Protein AF-A0A2N1RHY7-F1 (afdb_monomer)

Solvent-accessible surface area (backbone atoms only — not comparable to full-atom values): 7113 Å² total; per-residue (Å²): 135,78,67,59,67,60,55,49,53,55,48,51,53,50,54,56,61,65,46,48,60,63,52,49,53,51,51,52,51,52,50,46,54,52,53,50,30,65,76,72,43,98,50,33,73,58,51,54,48,44,69,74,46,41,35,79,72,37,73,69,42,33,48,51,49,47,66,60,45,50,59,55,53,52,51,52,51,52,51,54,54,37,52,71,74,72,43,82,74,88,55,57,66,55,20,55,52,48,9,50,50,45,20,50,53,37,32,63,76,28,47,92,54,46,70,62,17,46,53,51,9,52,52,50,9,53,56,51,35,70,111

Sequence (131 aa):
MIDLRKRERKSLMVMMKSSIGPLLIVAIALVGVVILSLLLSKTPGKTLRYFFLGPIQNTYYFGNMLNGAIPLIFGGLGISIAMRSGNFNLGGEGQVYSGALVATLCAIALAPLGIAGAVIALFAGAAMGGV

Mean predicted aligned error: 7.08 Å

Secondary structure (DSSP, 8-state):
---HHHHHHHHHHHHHHHHHHHHHHHHHHHHHHHHHHHHH-SSHHHHHHHHHHGGGG-HHHHHHHHHHHHHHHHHHHHHHHHHHTT---SSHHHHHHHHHHHHHHHHHHTGGGTHHHHHHHHHHHHHHHT-

Foldseek 3Di:
DPPPVVVVVVVVVVVVVVCVVVVVVVVVVVVVLLVCLVVPPPCSVVSVCCVVCVLVPDPVSVVVVCVVVVLVVVLVVVQVVCVVVVHHDPCLVVLSVQLVVQLVVQCVVCVVVPPVSNVVSNVRSVVSSVD

Radius of gyration: 20.83 Å; Cα contacts (8 Å, |Δi|>4): 78; chains: 1; bounding box: 41×54×48 Å

Nearest PDB structures (foldseek):
  6grj-assembly1_D  TM=2.734E-01  e=7.024E+00  Aeromonas hydrophila

Structure (mmCIF, N/CA/C/O backbone):
data_AF-A0A2N1RHY7-F1
#
_entry.id   AF-A0A2N1RHY7-F1
#
loop_
_atom_site.group_PDB
_atom_site.id
_atom_site.type_symbol
_atom_site.label_atom_id
_atom_site.label_alt_id
_atom_site.label_comp_id
_atom_site.label_asym_id
_atom_site.label_entity_id
_atom_site.label_seq_id
_atom_site.pdbx_PDB_ins_code
_atom_site.Cartn_x
_atom_site.Cartn_y
_atom_site.Cartn_z
_atom_site.occupancy
_atom_site.B_iso_or_equiv
_atom_site.auth_seq_id
_atom_site.auth_comp_id
_atom_site.auth_asym_id
_atom_site.auth_atom_id
_atom_site.pdbx_PDB_model_num
ATOM 1 N N . MET A 1 1 ? -16.506 -32.477 28.604 1.00 59.22 1 MET A N 1
ATOM 2 C CA . MET A 1 1 ? -16.731 -31.697 27.367 1.00 59.22 1 MET A CA 1
ATOM 3 C C . MET A 1 1 ? -16.803 -30.223 27.749 1.00 59.22 1 MET A C 1
ATOM 5 O O . MET A 1 1 ? -17.865 -29.724 28.089 1.00 59.22 1 MET A O 1
ATOM 9 N N . ILE A 1 2 ? -15.642 -29.570 27.850 1.00 62.66 2 ILE A N 1
ATOM 10 C CA . ILE A 1 2 ? -15.532 -28.145 28.202 1.00 62.66 2 ILE A CA 1
ATOM 11 C C . ILE A 1 2 ? -16.184 -27.334 27.073 1.00 62.66 2 ILE A C 1
ATOM 13 O O . ILE A 1 2 ? -16.048 -27.696 25.909 1.00 62.66 2 ILE A O 1
ATOM 17 N N . ASP A 1 3 ? -16.933 -26.290 27.424 1.00 68.69 3 ASP A N 1
ATOM 18 C CA . ASP A 1 3 ? -17.805 -25.498 26.545 1.00 68.69 3 ASP A CA 1
ATOM 19 C C . ASP A 1 3 ? -17.011 -24.708 25.478 1.00 68.69 3 ASP A C 1
ATOM 21 O O . ASP A 1 3 ? -16.790 -23.498 25.584 1.00 68.69 3 ASP A O 1
ATOM 25 N N . LEU A 1 4 ? -16.546 -25.417 24.441 1.00 74.12 4 LEU A N 1
ATOM 26 C CA . LEU A 1 4 ? -15.838 -24.867 23.278 1.00 74.12 4 LEU A CA 1
ATOM 27 C C . LEU A 1 4 ? -16.658 -23.744 22.618 1.00 74.12 4 LEU A C 1
ATOM 29 O O . LEU A 1 4 ? -16.100 -22.723 22.222 1.00 74.12 4 LEU A O 1
ATOM 33 N N . ARG A 1 5 ? -17.992 -23.874 22.635 1.00 75.31 5 ARG A N 1
ATOM 34 C CA . ARG A 1 5 ? -18.945 -22.905 22.077 1.00 75.31 5 ARG A CA 1
ATOM 35 C C . ARG A 1 5 ? -18.920 -21.559 22.813 1.00 75.31 5 ARG A C 1
ATOM 37 O O . ARG A 1 5 ? -18.968 -20.508 22.171 1.00 75.31 5 ARG A O 1
ATOM 44 N N . LYS A 1 6 ? -18.795 -21.542 24.149 1.00 73.12 6 LYS A N 1
ATOM 45 C CA . LYS A 1 6 ? -18.593 -20.292 24.916 1.00 73.12 6 LYS A CA 1
ATOM 46 C C . LYS A 1 6 ? -17.246 -19.637 24.628 1.00 73.12 6 LYS A C 1
ATOM 48 O O . LYS A 1 6 ? -17.184 -18.407 24.580 1.00 73.12 6 LYS A O 1
ATOM 53 N N . ARG A 1 7 ? -16.179 -20.424 24.444 1.00 76.00 7 ARG A N 1
ATOM 54 C CA . ARG A 1 7 ? -14.834 -19.897 24.150 1.00 76.00 7 ARG A CA 1
ATOM 55 C C . ARG A 1 7 ? -14.787 -19.246 22.765 1.00 76.00 7 ARG A C 1
ATOM 57 O O . ARG A 1 7 ? -14.274 -18.135 22.648 1.00 76.00 7 ARG A O 1
ATOM 64 N N . GLU A 1 8 ? -15.415 -19.872 21.770 1.00 76.06 8 GLU A N 1
ATOM 65 C CA . GLU A 1 8 ? -15.588 -19.298 20.431 1.00 76.06 8 GLU A CA 1
ATOM 66 C C . GLU A 1 8 ? -16.438 -18.027 20.458 1.00 76.06 8 GLU A C 1
ATOM 68 O O . GLU A 1 8 ? -15.989 -16.996 19.966 1.00 76.06 8 GLU A O 1
ATOM 73 N N . ARG A 1 9 ? -17.606 -18.019 21.124 1.00 76.25 9 ARG A N 1
ATOM 74 C CA . ARG A 1 9 ? -18.421 -16.791 21.233 1.00 76.25 9 ARG A CA 1
ATOM 75 C C . ARG A 1 9 ? -17.680 -15.636 21.905 1.00 76.25 9 ARG A C 1
ATOM 77 O O . ARG A 1 9 ? -17.785 -14.499 21.448 1.00 76.25 9 ARG A O 1
ATOM 84 N N . LYS A 1 10 ? -16.905 -15.912 22.960 1.00 75.00 10 LYS A N 1
ATOM 85 C CA . LYS A 1 10 ? -16.087 -14.890 23.629 1.00 75.00 10 LYS A CA 1
ATOM 86 C C . LYS A 1 10 ? -14.970 -14.378 22.708 1.00 75.00 10 LYS A C 1
ATOM 88 O O . LYS A 1 10 ? -14.710 -13.181 22.702 1.00 75.00 10 LYS A O 1
ATOM 93 N N . SER A 1 11 ? -14.360 -15.251 21.903 1.00 80.31 11 SER A N 1
ATOM 94 C CA . SER A 1 11 ? -13.342 -14.886 20.907 1.00 80.31 11 SER A CA 1
ATOM 95 C C . SER A 1 11 ? -13.912 -14.029 19.768 1.00 80.31 11 SER A C 1
ATOM 97 O O . SER A 1 11 ? -13.346 -12.979 19.467 1.00 80.31 11 SER A O 1
ATOM 99 N N . LEU A 1 12 ? -15.074 -14.398 19.217 1.00 79.75 12 LEU A N 1
ATOM 100 C CA . LEU A 1 12 ? -15.769 -13.627 18.179 1.00 79.75 12 LEU A CA 1
ATOM 101 C C . LEU A 1 12 ? -16.119 -12.218 18.667 1.00 79.75 12 LEU A C 1
ATOM 103 O O . LEU A 1 12 ? -15.836 -11.236 17.988 1.00 79.75 12 LEU A O 1
ATOM 107 N N . MET A 1 13 ? -16.653 -12.097 19.885 1.00 79.69 13 MET A N 1
ATOM 108 C CA . MET A 1 13 ? -16.951 -10.792 20.482 1.00 79.69 13 MET A CA 1
ATOM 109 C C . MET A 1 13 ? -15.705 -9.916 20.663 1.00 79.69 13 MET A C 1
ATOM 111 O O . MET A 1 13 ? -15.781 -8.702 20.477 1.00 79.69 13 MET A O 1
ATOM 115 N N . VAL A 1 14 ? -14.564 -10.503 21.034 1.00 81.00 14 VAL A N 1
ATOM 116 C CA . VAL A 1 14 ? -13.297 -9.770 21.180 1.00 81.00 14 VAL A CA 1
ATOM 117 C C . VAL A 1 14 ? -12.782 -9.301 19.817 1.00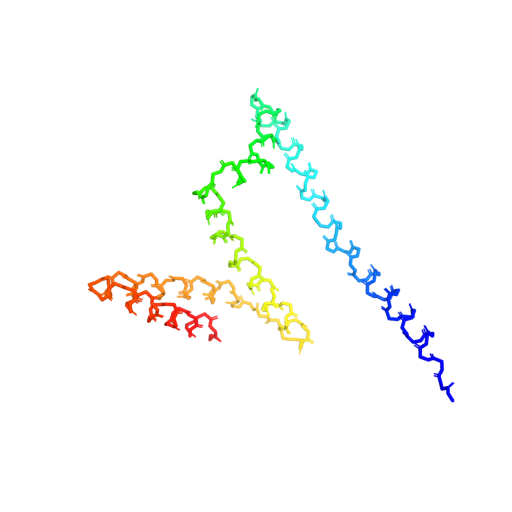 81.00 14 VAL A C 1
ATOM 119 O O . VAL A 1 14 ? -12.401 -8.141 19.682 1.00 81.00 14 VAL A O 1
ATOM 122 N N . MET A 1 15 ? -12.848 -10.152 18.791 1.00 80.19 15 MET A N 1
ATOM 123 C CA . MET A 1 15 ? -12.447 -9.807 17.423 1.00 80.19 15 MET A CA 1
ATOM 124 C C . MET A 1 15 ? -13.330 -8.701 16.820 1.00 80.19 15 MET A C 1
ATOM 126 O O . MET A 1 15 ? -12.815 -7.745 16.237 1.00 80.19 15 MET A O 1
ATOM 130 N N . MET A 1 16 ? -14.649 -8.774 17.033 1.00 80.38 16 MET A N 1
ATOM 131 C CA . MET A 1 16 ? -15.593 -7.734 16.609 1.00 80.38 16 MET A CA 1
ATOM 132 C C . MET A 1 16 ? -15.296 -6.393 17.287 1.00 80.38 16 MET A C 1
ATOM 134 O O . MET A 1 16 ? -15.206 -5.372 16.610 1.00 80.38 16 MET A O 1
ATOM 138 N N . LYS A 1 17 ? -15.077 -6.388 18.610 1.00 81.19 17 LYS A N 1
ATOM 139 C CA . LYS A 1 17 ? -14.718 -5.163 19.344 1.00 81.19 17 LYS A CA 1
ATOM 140 C C . LYS A 1 17 ? -13.385 -4.577 18.879 1.00 81.19 17 LYS A C 1
ATOM 142 O O . LYS A 1 17 ? -13.276 -3.363 18.753 1.00 81.19 17 LYS A O 1
ATOM 147 N N . SER A 1 18 ? -12.403 -5.425 18.573 1.00 82.62 18 SER A N 1
ATOM 148 C CA . SER A 1 18 ? -11.091 -4.989 18.079 1.00 82.62 18 SER A CA 1
ATOM 149 C C . SER A 1 18 ? -11.136 -4.377 16.672 1.00 82.62 18 SER A C 1
ATOM 151 O O . SER A 1 18 ? -10.239 -3.617 16.319 1.00 82.62 18 SER A O 1
ATOM 153 N N . SER A 1 19 ? -12.160 -4.687 15.871 1.00 87.00 19 SER A N 1
ATOM 154 C CA . SER A 1 19 ? -12.280 -4.216 14.480 1.00 87.00 19 SER A CA 1
ATOM 155 C C . SER A 1 19 ? -12.966 -2.851 14.350 1.00 87.00 19 SER A C 1
ATOM 157 O O . SER A 1 19 ? -12.879 -2.217 13.302 1.00 87.00 19 SER A O 1
ATOM 159 N N . ILE A 1 20 ? -13.621 -2.366 15.411 1.00 91.75 20 ILE A N 1
ATOM 160 C CA . ILE A 1 20 ? -14.330 -1.075 15.411 1.00 91.75 20 ILE A CA 1
ATOM 161 C C . ILE A 1 20 ? -13.381 0.092 15.119 1.00 91.75 20 ILE A C 1
ATOM 163 O O . ILE A 1 20 ? -13.729 0.973 14.339 1.00 91.75 20 ILE A O 1
ATOM 167 N N . GLY A 1 21 ? -12.181 0.088 15.708 1.00 91.19 21 GLY A N 1
ATOM 168 C CA . GLY A 1 21 ? -11.195 1.156 15.516 1.00 91.19 21 GLY A CA 1
ATOM 169 C C . GLY A 1 21 ? -10.802 1.343 14.043 1.00 91.19 21 GLY A C 1
ATOM 170 O O . GLY A 1 21 ? -11.041 2.418 13.495 1.00 91.19 21 GLY A O 1
ATOM 171 N N . PRO A 1 22 ? -10.268 0.307 13.368 1.00 90.56 22 PRO A N 1
ATOM 172 C CA . PRO A 1 22 ? -9.941 0.381 11.943 1.00 90.56 22 PRO A CA 1
ATOM 173 C C . PRO A 1 22 ? -11.128 0.776 11.054 1.00 90.56 22 PRO A C 1
ATOM 175 O O . PRO A 1 22 ? -10.966 1.590 10.147 1.00 90.56 22 PRO A O 1
ATOM 178 N N . LEU A 1 23 ? -12.332 0.260 11.331 1.00 92.88 23 LEU A N 1
ATOM 179 C CA . LEU A 1 23 ? -13.537 0.620 10.574 1.00 92.88 23 LEU A CA 1
ATOM 180 C C . LEU A 1 23 ? -13.896 2.104 10.720 1.00 92.88 23 LEU A C 1
ATOM 182 O O . LEU A 1 23 ? -14.257 2.742 9.732 1.00 92.88 23 LEU A O 1
ATOM 186 N N . LEU A 1 24 ? -13.760 2.669 11.924 1.00 95.31 24 LEU A N 1
ATOM 187 C CA . LEU A 1 24 ? -13.960 4.101 12.155 1.00 95.31 24 LEU A CA 1
ATOM 188 C C . LEU A 1 24 ? -12.933 4.946 11.397 1.00 95.31 24 LEU A C 1
ATOM 190 O O . LEU A 1 24 ? -13.312 5.944 10.793 1.00 95.31 24 LEU A O 1
ATOM 194 N N . ILE A 1 25 ? -11.661 4.535 11.371 1.00 94.75 25 ILE A N 1
ATOM 195 C CA . ILE A 1 25 ? -10.609 5.235 10.614 1.00 94.75 25 ILE A CA 1
ATOM 196 C C . ILE A 1 25 ? -10.961 5.274 9.122 1.00 94.75 25 ILE A C 1
ATOM 198 O O . ILE A 1 25 ? -10.920 6.341 8.508 1.00 94.75 25 ILE A O 1
ATOM 202 N N . VAL A 1 26 ? -11.368 4.137 8.548 1.00 94.50 26 VAL A N 1
ATOM 203 C CA . VAL A 1 26 ? -11.800 4.064 7.143 1.00 94.50 26 VAL A CA 1
ATOM 204 C C . VAL A 1 26 ? -13.022 4.951 6.899 1.00 94.50 26 VAL A C 1
ATOM 206 O O . VAL A 1 26 ? -13.044 5.702 5.926 1.00 94.50 26 VAL A O 1
ATOM 209 N N . ALA A 1 27 ? -14.020 4.920 7.785 1.00 96.31 27 ALA A N 1
ATOM 210 C CA . ALA A 1 27 ? -15.213 5.752 7.655 1.00 96.31 27 ALA A CA 1
ATOM 211 C C . ALA A 1 27 ? -14.876 7.252 7.678 1.00 96.31 27 ALA A C 1
ATOM 213 O O . ALA A 1 27 ? -15.340 7.995 6.814 1.00 96.31 27 ALA A O 1
ATOM 214 N N . ILE A 1 28 ? -14.028 7.690 8.613 1.00 97.56 28 ILE A N 1
ATOM 215 C CA . ILE A 1 28 ? -13.570 9.083 8.707 1.00 97.56 28 ILE A CA 1
ATOM 216 C C . ILE A 1 28 ? -12.813 9.486 7.437 1.00 97.56 28 ILE A C 1
ATOM 218 O O . ILE A 1 28 ? -13.075 10.556 6.889 1.00 97.56 28 ILE A O 1
ATOM 222 N N . ALA A 1 29 ? -11.926 8.627 6.925 1.00 96.31 29 ALA A N 1
ATOM 223 C CA . ALA A 1 29 ? -11.197 8.890 5.685 1.00 96.31 29 ALA A CA 1
ATOM 224 C C . ALA A 1 29 ? -12.145 9.056 4.483 1.00 96.31 29 ALA A C 1
ATOM 226 O O . ALA A 1 29 ? -11.998 10.003 3.710 1.00 96.31 29 ALA A O 1
ATOM 227 N N . LEU A 1 30 ? -13.157 8.191 4.350 1.00 96.38 30 LEU A N 1
ATOM 228 C CA . LEU A 1 30 ? -14.159 8.283 3.282 1.00 96.38 30 LEU A CA 1
ATOM 229 C C . LEU A 1 30 ? -15.017 9.549 3.393 1.00 96.38 30 LEU A C 1
ATOM 231 O O . LEU A 1 30 ? -15.269 10.208 2.385 1.00 96.38 30 LEU A O 1
ATOM 235 N N . VAL A 1 31 ? -15.425 9.928 4.608 1.00 97.62 31 VAL A N 1
ATOM 236 C CA . VAL A 1 31 ? -16.119 11.202 4.853 1.00 97.62 31 VAL A CA 1
ATOM 237 C C . VAL A 1 31 ? -15.228 12.377 4.450 1.00 97.62 31 VAL A C 1
ATOM 239 O O . VAL A 1 31 ? -15.695 13.287 3.766 1.00 97.62 31 VAL A O 1
ATOM 242 N N . GLY A 1 32 ? -13.938 12.329 4.788 1.00 97.44 32 GLY A N 1
ATOM 243 C CA . GLY A 1 32 ? -12.951 13.314 4.354 1.00 97.44 32 GLY A CA 1
ATOM 244 C C . GLY A 1 32 ? -12.884 13.443 2.831 1.00 97.44 32 GLY A C 1
ATOM 245 O O . GLY A 1 32 ? -12.961 14.553 2.314 1.00 97.44 32 GLY A O 1
ATOM 246 N N . VAL A 1 33 ? -12.832 12.326 2.098 1.00 96.69 33 VAL A N 1
ATOM 247 C CA . VAL A 1 33 ? -12.847 12.323 0.621 1.00 96.69 33 VAL A CA 1
ATOM 248 C C . VAL A 1 33 ? -14.105 13.000 0.064 1.00 96.69 33 VAL A C 1
ATOM 250 O O . VAL A 1 33 ? -14.011 13.780 -0.889 1.00 96.69 33 VAL A O 1
ATOM 253 N N . VAL A 1 34 ? -15.274 12.742 0.658 1.00 96.75 34 VAL A N 1
ATOM 254 C CA . VAL A 1 34 ? -16.542 13.375 0.258 1.00 96.75 34 VAL A CA 1
ATOM 255 C C . VAL A 1 34 ? -16.516 14.877 0.527 1.00 96.75 34 VAL A C 1
ATOM 257 O O . VAL A 1 34 ? -16.779 15.657 -0.387 1.00 96.75 34 VAL A O 1
ATOM 260 N N . ILE A 1 35 ? -16.150 15.292 1.741 1.00 97.81 35 ILE A N 1
ATOM 261 C CA . ILE A 1 35 ? -16.091 16.707 2.132 1.00 97.81 35 ILE A CA 1
ATOM 262 C C . ILE A 1 35 ? -15.099 17.465 1.248 1.00 97.81 35 ILE A C 1
ATOM 264 O O . ILE A 1 35 ? -15.456 18.483 0.659 1.00 97.81 35 ILE A O 1
ATOM 268 N N . LEU A 1 36 ? -13.875 16.954 1.092 1.00 97.00 36 LEU A N 1
ATOM 269 C CA . LEU A 1 36 ? -12.852 17.589 0.263 1.00 97.00 36 LEU A CA 1
ATOM 270 C C . LEU A 1 36 ? -13.281 17.666 -1.203 1.00 97.00 36 LEU A C 1
ATOM 272 O O . LEU A 1 36 ? -13.058 18.689 -1.845 1.00 97.00 36 LEU A O 1
ATOM 276 N N . SER A 1 37 ? -13.951 16.635 -1.727 1.00 96.75 37 SER A N 1
ATOM 277 C CA . SER A 1 37 ? -14.497 16.687 -3.087 1.00 96.75 37 SER A CA 1
ATOM 278 C C . SER A 1 37 ? -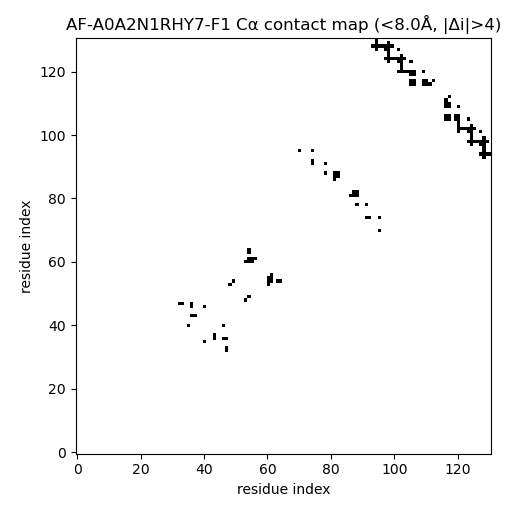15.538 17.793 -3.236 1.00 96.75 37 SER A C 1
ATOM 280 O O . SER A 1 37 ? -15.491 18.518 -4.224 1.00 96.75 37 SER A O 1
ATOM 282 N N . LEU A 1 38 ? -16.452 17.950 -2.274 1.00 96.50 38 LEU A N 1
ATOM 283 C CA . LEU A 1 38 ? -17.482 18.996 -2.307 1.00 96.50 38 LEU A CA 1
ATOM 284 C C . LEU A 1 38 ? -16.899 20.409 -2.190 1.00 96.50 38 LEU A C 1
ATOM 286 O O . LEU A 1 38 ? -17.426 21.326 -2.812 1.00 96.50 38 LEU A O 1
ATOM 290 N N . LEU A 1 39 ? -15.826 20.582 -1.415 1.00 97.69 39 LEU A N 1
ATOM 291 C CA . LEU A 1 39 ? -15.219 21.891 -1.167 1.00 97.69 39 LEU A CA 1
ATOM 292 C C . LEU A 1 39 ? -14.235 22.327 -2.263 1.00 97.69 39 LEU A C 1
ATOM 294 O O . LEU A 1 39 ? -14.185 23.508 -2.595 1.00 97.69 39 LEU A O 1
ATOM 298 N N . LEU A 1 40 ? -13.428 21.405 -2.802 1.00 97.06 40 LEU A N 1
ATOM 299 C CA . LEU A 1 40 ? -12.307 21.740 -3.694 1.00 97.06 40 LEU A CA 1
ATOM 300 C C . LEU A 1 40 ? -12.580 21.417 -5.171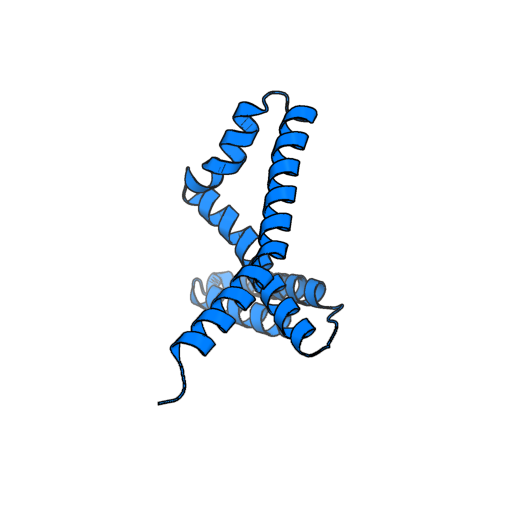 1.00 97.06 40 LEU A C 1
ATOM 302 O O . LEU A 1 40 ? -11.950 22.007 -6.049 1.00 97.06 40 LEU A O 1
ATOM 306 N N . SER A 1 41 ? -13.480 20.477 -5.483 1.00 96.56 41 SER A N 1
ATOM 307 C CA . SER A 1 41 ? -13.736 20.084 -6.873 1.00 96.56 41 SER A CA 1
ATOM 308 C C . SER A 1 41 ? -14.791 20.965 -7.528 1.00 96.56 41 SER A C 1
ATOM 310 O O . SER A 1 41 ? -15.880 21.162 -6.999 1.00 96.56 41 SER A O 1
ATOM 312 N N . LYS A 1 42 ? -14.529 21.385 -8.771 1.00 96.38 42 LYS A N 1
ATOM 313 C CA . LYS A 1 42 ? -15.544 22.018 -9.632 1.00 96.38 42 LYS A CA 1
ATOM 314 C C . LYS A 1 42 ? -16.663 21.048 -10.039 1.00 96.38 42 LYS A C 1
ATOM 316 O O . LYS A 1 42 ? -17.737 21.478 -10.443 1.00 96.38 42 LYS A O 1
ATOM 321 N N . THR A 1 43 ? -16.405 19.738 -9.980 1.00 96.62 43 THR A N 1
ATOM 322 C CA . THR A 1 43 ? -17.341 18.682 -10.401 1.00 96.62 43 THR A CA 1
ATOM 323 C C . THR A 1 43 ? -17.317 17.503 -9.416 1.00 96.62 43 THR A C 1
ATOM 325 O O . THR A 1 43 ? -16.852 16.415 -9.774 1.00 96.62 43 THR A O 1
ATOM 328 N N . PRO A 1 44 ? -17.819 17.677 -8.178 1.00 95.00 44 PRO A N 1
ATOM 329 C CA . PRO A 1 44 ? -17.659 16.709 -7.087 1.00 95.00 44 PRO A CA 1
ATOM 330 C C . PRO A 1 44 ? -18.223 15.321 -7.407 1.00 95.00 44 PRO A C 1
ATOM 332 O O . PRO A 1 44 ? -17.584 14.313 -7.115 1.00 95.00 44 PRO A O 1
ATOM 335 N N . GLY A 1 45 ? -19.375 15.248 -8.084 1.00 96.19 45 GLY A N 1
ATOM 336 C CA . GLY A 1 45 ? -19.974 13.967 -8.474 1.00 96.19 45 GLY A CA 1
ATOM 337 C C . GLY A 1 45 ? -19.088 13.150 -9.422 1.00 96.19 45 GLY A C 1
ATOM 338 O O . GLY A 1 45 ? -18.969 11.937 -9.267 1.00 96.19 45 GLY A O 1
ATOM 339 N N . LYS A 1 46 ? -18.401 13.808 -10.369 1.00 96.06 46 LYS A N 1
ATOM 340 C CA . LYS A 1 46 ? -17.426 13.135 -11.244 1.00 96.06 46 LYS A CA 1
ATOM 341 C C . LYS A 1 46 ? -16.174 12.727 -10.470 1.00 96.06 46 LYS A C 1
ATOM 343 O O . LYS A 1 46 ? -15.687 11.622 -10.682 1.00 96.06 46 LYS A O 1
ATOM 348 N N . THR A 1 47 ? -15.684 13.577 -9.566 1.00 95.56 47 THR A N 1
ATOM 349 C CA . THR A 1 47 ? -14.524 13.270 -8.715 1.00 95.56 47 THR A CA 1
ATOM 350 C C . THR A 1 47 ? -14.767 12.029 -7.866 1.00 95.56 47 THR A C 1
ATOM 352 O O . THR A 1 47 ? -13.961 11.107 -7.912 1.00 95.56 47 THR A O 1
ATOM 355 N N . LEU A 1 48 ? -15.904 11.953 -7.169 1.00 96.31 48 LEU A N 1
ATOM 356 C CA . LEU A 1 48 ? -16.256 10.782 -6.365 1.00 96.31 48 LEU A CA 1
ATOM 357 C C . LEU A 1 48 ? -16.425 9.536 -7.231 1.00 96.31 48 LEU A C 1
ATOM 359 O O . LEU A 1 48 ? -15.918 8.471 -6.888 1.00 96.31 48 LEU A O 1
ATOM 363 N N . ARG A 1 49 ? -17.064 9.670 -8.399 1.00 95.31 49 ARG A N 1
ATOM 364 C CA . ARG A 1 49 ? -17.192 8.558 -9.343 1.00 95.31 49 ARG A CA 1
ATOM 365 C C . ARG A 1 49 ? -15.824 8.013 -9.766 1.00 95.31 49 ARG A C 1
ATOM 367 O O . ARG A 1 49 ? -15.642 6.802 -9.742 1.00 95.31 49 ARG A O 1
ATOM 374 N N . TYR A 1 50 ? -14.870 8.874 -10.120 1.00 94.19 50 TYR A N 1
ATOM 375 C CA . TYR A 1 50 ? -13.517 8.439 -10.481 1.00 94.19 50 TYR A CA 1
ATOM 376 C C . TYR A 1 50 ? -12.713 7.923 -9.289 1.00 94.19 50 TYR A C 1
ATOM 378 O O . TYR A 1 50 ? -11.945 6.986 -9.457 1.00 94.19 50 TYR A O 1
ATOM 386 N N . PHE A 1 51 ? -12.907 8.468 -8.089 1.00 93.62 51 PHE A N 1
ATOM 387 C CA . PHE A 1 51 ? -12.252 7.958 -6.886 1.00 93.62 51 PHE A CA 1
ATOM 388 C C . PHE A 1 51 ? -12.647 6.500 -6.603 1.00 93.62 51 PHE A C 1
ATOM 390 O O . PHE A 1 51 ? -11.779 5.656 -6.406 1.00 93.62 51 PHE A O 1
ATOM 397 N N . PHE A 1 52 ? -13.949 6.188 -6.636 1.00 93.00 52 PHE A N 1
ATOM 398 C CA . PHE A 1 52 ? -14.441 4.845 -6.308 1.00 93.00 52 PHE A CA 1
ATOM 399 C C . PHE A 1 52 ? -14.361 3.857 -7.475 1.00 93.00 52 PHE A C 1
ATOM 401 O O . PHE A 1 52 ? -14.019 2.696 -7.271 1.00 93.00 52 PHE A O 1
ATOM 408 N N . LEU A 1 53 ? -14.701 4.290 -8.692 1.00 95.19 53 LEU A N 1
ATOM 409 C CA . LEU A 1 53 ? -14.794 3.397 -9.851 1.00 95.19 53 LEU A CA 1
ATOM 410 C C . LEU A 1 53 ? -13.564 3.472 -10.758 1.00 95.19 53 LEU A C 1
ATOM 412 O O . LEU A 1 53 ? -13.309 2.525 -11.490 1.00 95.19 53 LEU A O 1
ATOM 416 N N . GLY A 1 54 ? -12.785 4.554 -10.713 1.00 94.38 54 GLY A N 1
ATOM 417 C CA . GLY A 1 54 ? -11.613 4.747 -11.574 1.00 94.38 54 GLY A CA 1
ATOM 418 C C . GLY A 1 54 ? -10.630 3.577 -11.560 1.00 94.38 54 GLY A C 1
ATOM 419 O O . GLY A 1 54 ? -10.278 3.089 -12.636 1.00 94.38 54 GLY A O 1
ATOM 420 N N . PRO A 1 55 ? -10.233 3.055 -10.384 1.00 93.75 55 PRO A N 1
ATOM 421 C CA . PRO A 1 55 ? -9.298 1.938 -10.322 1.00 93.75 55 PRO A CA 1
ATOM 422 C C . PRO A 1 55 ? -9.794 0.670 -11.015 1.00 93.75 55 PRO A C 1
ATOM 424 O O . PRO A 1 55 ? -9.002 -0.038 -11.619 1.00 93.75 55 PRO A O 1
ATOM 427 N N . ILE A 1 56 ? -11.097 0.387 -10.978 1.00 94.88 56 ILE A N 1
ATOM 428 C CA . ILE A 1 56 ? -11.665 -0.834 -11.572 1.00 94.88 56 ILE A CA 1
ATOM 429 C C . ILE A 1 56 ? -12.054 -0.667 -13.046 1.00 94.88 56 ILE A C 1
ATOM 431 O O . ILE A 1 56 ? -12.446 -1.635 -13.690 1.00 94.88 56 ILE A O 1
ATOM 435 N N . GLN A 1 57 ? -11.951 0.542 -13.603 1.00 93.38 57 GLN A N 1
ATOM 436 C CA . GLN A 1 57 ? -12.317 0.809 -14.997 1.00 93.38 57 GLN A CA 1
ATOM 437 C C . GLN A 1 57 ? -11.291 0.294 -16.015 1.00 93.38 57 GLN A C 1
ATOM 439 O O . GLN A 1 57 ? -11.640 0.108 -17.178 1.00 93.38 57 GLN A O 1
ATOM 444 N N . ASN A 1 58 ? -10.032 0.099 -15.617 1.00 94.38 58 ASN A N 1
ATOM 445 C CA . ASN A 1 58 ? -8.960 -0.330 -16.514 1.00 94.38 58 ASN A CA 1
ATOM 446 C C . ASN A 1 58 ? -7.874 -1.072 -15.727 1.00 94.38 58 ASN A C 1
ATOM 448 O O . ASN A 1 58 ? -7.468 -0.610 -14.663 1.00 94.38 58 ASN A O 1
ATOM 452 N N . THR A 1 59 ? -7.336 -2.153 -16.293 1.00 95.25 59 THR A N 1
ATOM 453 C CA . THR A 1 59 ? -6.176 -2.894 -15.778 1.00 95.25 59 THR A CA 1
ATOM 454 C C . THR A 1 59 ? -4.992 -1.991 -15.432 1.00 95.25 59 THR A C 1
ATOM 456 O O . THR A 1 59 ? -4.334 -2.222 -14.424 1.00 95.25 59 THR A O 1
ATOM 459 N N . TYR A 1 60 ? -4.737 -0.933 -16.207 1.00 94.69 60 TYR A N 1
ATOM 460 C CA . TYR A 1 60 ? -3.673 0.027 -15.896 1.00 94.69 60 TYR A CA 1
ATOM 461 C C . TYR A 1 60 ? -3.943 0.806 -14.597 1.00 94.69 60 TYR A C 1
ATOM 463 O O . TYR A 1 60 ? -3.067 0.918 -13.741 1.00 94.69 60 TYR A O 1
ATOM 471 N N . TYR A 1 61 ? -5.161 1.329 -14.411 1.00 94.81 61 TYR A N 1
ATOM 472 C CA . TYR A 1 61 ? -5.529 2.044 -13.182 1.00 94.81 61 TYR A CA 1
ATOM 473 C C . TYR A 1 61 ? -5.615 1.105 -11.983 1.00 94.81 61 TYR A C 1
ATOM 475 O O . TYR A 1 61 ? -5.191 1.473 -10.889 1.00 94.81 61 TYR A O 1
ATOM 483 N N . PHE A 1 62 ? -6.082 -0.120 -12.205 1.00 95.56 62 PHE A N 1
ATOM 484 C CA . PHE A 1 62 ? -6.103 -1.163 -11.194 1.00 95.56 62 PHE A CA 1
ATOM 485 C C . PHE A 1 62 ? -4.685 -1.517 -10.740 1.00 95.56 62 PHE A C 1
ATOM 487 O O . PHE A 1 62 ? -4.397 -1.528 -9.546 1.00 95.56 62 PHE A O 1
ATOM 494 N N . GLY A 1 63 ? -3.772 -1.717 -11.695 1.00 94.81 63 GLY A N 1
ATOM 495 C CA . GLY A 1 63 ? -2.357 -1.957 -11.430 1.00 94.81 63 GLY A CA 1
ATOM 496 C C . GLY A 1 63 ? -1.713 -0.813 -10.652 1.00 94.81 63 GLY A C 1
ATOM 497 O O . GLY A 1 63 ? -1.011 -1.067 -9.681 1.00 94.81 63 GLY A O 1
ATOM 498 N N . ASN A 1 64 ? -2.013 0.443 -10.999 1.00 94.06 64 ASN A N 1
ATOM 499 C CA . ASN A 1 64 ? -1.521 1.604 -10.251 1.00 94.06 64 ASN A CA 1
ATOM 500 C C . ASN A 1 64 ? -2.082 1.683 -8.827 1.00 94.06 64 ASN A C 1
ATOM 502 O O . ASN A 1 64 ? -1.335 1.981 -7.896 1.00 94.06 64 ASN A O 1
ATOM 506 N N . MET A 1 65 ? -3.372 1.386 -8.638 1.00 95.06 65 MET A N 1
ATOM 507 C CA . MET A 1 65 ? -3.968 1.301 -7.304 1.00 95.06 65 MET A CA 1
ATOM 508 C C . MET A 1 65 ? -3.257 0.239 -6.463 1.00 95.06 65 MET A C 1
ATOM 510 O O . MET A 1 65 ? -2.891 0.518 -5.325 1.00 95.06 65 MET A O 1
ATOM 514 N N . LEU A 1 66 ? -3.028 -0.955 -7.018 1.00 94.38 66 LEU A N 1
ATOM 515 C CA . LEU A 1 66 ? -2.302 -2.020 -6.328 1.00 94.38 66 LEU A CA 1
ATOM 516 C C . LEU A 1 66 ? -0.852 -1.628 -6.037 1.00 94.38 66 LEU A C 1
ATOM 518 O O . LEU A 1 66 ? -0.388 -1.846 -4.923 1.00 94.38 66 LEU A O 1
ATOM 522 N N . ASN A 1 67 ? -0.161 -1.004 -6.992 1.00 91.56 67 ASN A N 1
ATOM 523 C CA . ASN A 1 67 ? 1.221 -0.556 -6.828 1.00 91.56 67 ASN A CA 1
ATOM 524 C C . ASN A 1 67 ? 1.368 0.422 -5.648 1.00 91.56 67 ASN A C 1
ATOM 526 O O . ASN A 1 67 ? 2.322 0.329 -4.886 1.00 91.56 67 ASN A O 1
ATOM 530 N N . GLY A 1 68 ? 0.390 1.311 -5.441 1.00 90.06 68 GLY A N 1
ATOM 531 C CA . GLY A 1 68 ? 0.355 2.187 -4.265 1.00 90.06 68 GLY A CA 1
ATOM 532 C C . GLY A 1 68 ? -0.122 1.494 -2.983 1.00 90.06 68 GLY A C 1
ATOM 533 O O . GLY A 1 68 ? 0.405 1.751 -1.903 1.00 90.06 68 GLY A O 1
ATOM 534 N N . ALA A 1 69 ? -1.114 0.607 -3.076 1.00 93.12 69 ALA A N 1
ATOM 535 C CA . ALA A 1 69 ? -1.725 -0.029 -1.910 1.00 93.12 69 ALA A CA 1
ATOM 536 C C . ALA A 1 69 ? -0.835 -1.104 -1.271 1.00 93.12 69 ALA A C 1
ATOM 538 O O . ALA A 1 69 ? -0.799 -1.214 -0.047 1.00 93.12 69 ALA A O 1
ATOM 539 N N . ILE A 1 70 ? -0.116 -1.891 -2.077 1.00 92.06 70 ILE A N 1
ATOM 540 C CA . ILE A 1 70 ? 0.709 -3.012 -1.608 1.00 92.06 70 ILE A CA 1
ATOM 541 C C . ILE A 1 70 ? 1.754 -2.542 -0.577 1.00 92.06 70 ILE A C 1
ATOM 543 O O . ILE A 1 70 ? 1.737 -3.076 0.536 1.00 92.06 70 ILE A O 1
ATOM 547 N N . PRO A 1 71 ? 2.601 -1.526 -0.849 1.00 87.12 71 PRO A N 1
ATOM 548 C CA . PRO A 1 71 ? 3.575 -1.045 0.132 1.00 87.12 71 PRO A CA 1
ATOM 549 C C . PRO A 1 71 ? 2.932 -0.549 1.431 1.00 87.12 71 PRO A C 1
ATOM 551 O O . PRO A 1 71 ? 3.442 -0.835 2.510 1.00 87.12 71 PRO A O 1
ATOM 554 N N . LEU A 1 72 ? 1.786 0.137 1.350 1.00 89.56 72 LEU A N 1
ATOM 555 C CA . LEU A 1 72 ? 1.071 0.636 2.529 1.00 89.56 72 LEU A CA 1
ATOM 556 C C . LEU A 1 72 ? 0.515 -0.505 3.390 1.00 89.56 72 LEU A C 1
ATOM 558 O O . LEU A 1 72 ? 0.622 -0.463 4.616 1.00 89.56 72 LEU A O 1
ATOM 562 N N . ILE A 1 73 ? -0.047 -1.540 2.757 1.00 91.31 73 ILE A N 1
ATOM 563 C CA . ILE A 1 73 ? -0.571 -2.726 3.446 1.00 91.31 73 ILE A CA 1
ATOM 564 C C . ILE A 1 73 ? 0.565 -3.467 4.155 1.00 91.31 73 ILE A C 1
ATOM 566 O O . ILE A 1 73 ? 0.466 -3.729 5.354 1.00 91.31 73 ILE A O 1
ATOM 570 N N . PHE A 1 74 ? 1.654 -3.782 3.447 1.00 87.56 74 PHE A N 1
ATOM 571 C CA . PHE A 1 74 ? 2.782 -4.513 4.033 1.00 87.56 74 PHE A CA 1
ATOM 572 C C . PHE A 1 74 ? 3.541 -3.687 5.075 1.00 87.56 74 PHE A C 1
ATOM 574 O O . PHE A 1 74 ? 3.890 -4.224 6.125 1.00 87.56 74 PHE A O 1
ATOM 581 N N . GLY A 1 75 ? 3.724 -2.384 4.846 1.00 88.00 75 GLY A N 1
ATOM 582 C CA . GLY A 1 75 ? 4.321 -1.473 5.822 1.00 88.00 75 GLY A CA 1
ATOM 583 C C . GLY A 1 75 ? 3.498 -1.394 7.110 1.00 88.00 75 GLY A C 1
ATOM 584 O O . GLY A 1 75 ? 4.027 -1.594 8.203 1.00 88.00 75 GLY A O 1
ATOM 585 N N . GLY A 1 76 ? 2.178 -1.205 6.993 1.00 87.88 76 GLY A N 1
ATOM 586 C CA . GLY A 1 76 ? 1.270 -1.192 8.142 1.00 87.88 76 GLY A CA 1
ATOM 587 C C . GLY A 1 76 ? 1.234 -2.525 8.897 1.00 87.88 76 GLY A C 1
ATOM 588 O O . GLY A 1 76 ? 1.229 -2.539 10.131 1.00 87.88 76 GLY A O 1
ATOM 589 N N . LEU A 1 77 ? 1.265 -3.654 8.181 1.00 88.69 77 LEU A N 1
ATOM 590 C CA . LEU A 1 77 ? 1.368 -4.990 8.778 1.00 88.69 77 LEU A CA 1
ATOM 591 C C . LEU A 1 77 ? 2.690 -5.177 9.536 1.00 88.69 77 LEU A C 1
ATOM 593 O O . LEU A 1 77 ? 2.667 -5.641 10.676 1.00 88.69 77 LEU A O 1
ATOM 597 N N . GLY A 1 78 ? 3.822 -4.783 8.946 1.00 86.88 78 GLY A N 1
ATOM 598 C CA . GLY A 1 78 ? 5.141 -4.869 9.579 1.00 86.88 78 GLY A CA 1
ATOM 599 C C . GLY A 1 78 ? 5.219 -4.054 10.871 1.00 86.88 78 GLY A C 1
ATOM 600 O O . GLY A 1 78 ? 5.604 -4.578 11.918 1.00 86.88 78 GLY A O 1
ATOM 601 N N . ILE A 1 79 ? 4.746 -2.804 10.836 1.00 86.00 79 ILE A N 1
ATOM 602 C CA . ILE A 1 79 ? 4.662 -1.941 12.025 1.00 86.00 79 ILE A CA 1
ATOM 603 C C . ILE A 1 79 ? 3.733 -2.555 13.077 1.00 86.00 79 ILE A C 1
ATOM 605 O O . ILE A 1 79 ? 4.078 -2.588 14.257 1.00 86.00 79 ILE A O 1
ATOM 609 N N . SER A 1 80 ? 2.585 -3.105 12.670 1.00 86.62 80 SER A N 1
ATOM 610 C CA . SER A 1 80 ? 1.651 -3.757 13.597 1.00 86.62 80 SER A CA 1
ATOM 611 C C . SER A 1 80 ? 2.292 -4.939 14.333 1.00 86.62 80 SER A C 1
ATOM 613 O O . SER A 1 80 ? 2.007 -5.161 15.510 1.00 86.62 80 SER A O 1
ATOM 615 N N . ILE A 1 81 ? 3.174 -5.694 13.671 1.00 86.88 81 ILE A N 1
ATOM 616 C CA . ILE A 1 81 ? 3.934 -6.785 14.297 1.00 86.88 81 ILE A CA 1
ATOM 617 C C . ILE A 1 81 ? 4.960 -6.230 15.294 1.00 86.88 81 ILE A C 1
ATOM 619 O O . ILE A 1 81 ? 5.002 -6.705 16.429 1.00 86.88 81 ILE A O 1
ATOM 623 N N . ALA A 1 82 ? 5.729 -5.203 14.919 1.00 86.06 82 ALA A N 1
ATOM 624 C CA . ALA A 1 82 ? 6.715 -4.574 15.804 1.00 86.06 82 ALA A CA 1
ATOM 625 C C . ALA A 1 82 ? 6.063 -3.966 17.062 1.00 86.06 82 ALA A C 1
ATOM 627 O O . ALA A 1 82 ? 6.501 -4.209 18.188 1.00 86.06 82 ALA A O 1
ATOM 628 N N . MET A 1 83 ? 4.938 -3.265 16.896 1.00 85.56 83 MET A N 1
ATOM 629 C CA . MET A 1 83 ? 4.194 -2.691 18.020 1.00 85.56 83 MET A CA 1
ATOM 630 C C . MET A 1 83 ? 3.638 -3.763 18.965 1.00 85.56 83 MET A C 1
ATOM 632 O O . MET A 1 83 ? 3.567 -3.534 20.172 1.00 85.56 83 MET A O 1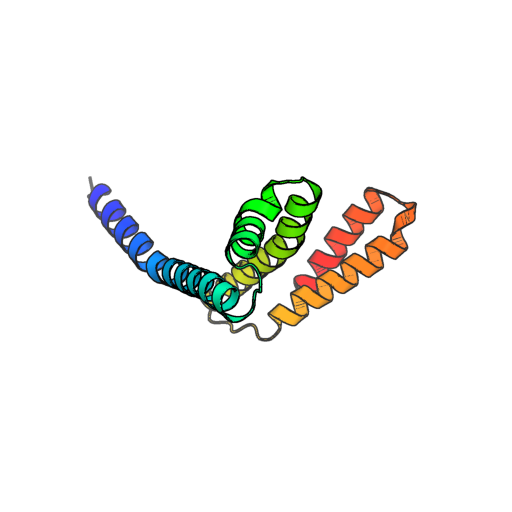
ATOM 636 N N . ARG A 1 84 ? 3.290 -4.957 18.462 1.00 85.81 84 ARG A N 1
ATOM 637 C CA . ARG A 1 84 ? 2.865 -6.082 19.315 1.00 85.81 84 ARG A CA 1
ATOM 638 C C . ARG A 1 84 ? 3.988 -6.630 20.193 1.00 85.81 84 ARG A C 1
ATOM 640 O O . ARG A 1 84 ? 3.678 -7.187 21.242 1.00 85.81 84 ARG A O 1
ATOM 647 N N . SER A 1 85 ? 5.253 -6.480 19.800 1.00 85.88 85 SER A N 1
ATOM 648 C CA . SER A 1 85 ? 6.398 -6.868 20.632 1.00 85.88 85 SER A CA 1
ATOM 649 C C . SER A 1 85 ? 6.852 -5.759 21.588 1.00 85.88 85 SER A C 1
ATOM 651 O O . SER A 1 85 ? 7.851 -5.936 22.277 1.00 85.88 85 SER A O 1
ATOM 653 N N . GLY A 1 86 ? 6.154 -4.616 21.623 1.00 83.94 86 GLY A N 1
ATOM 654 C CA . GLY A 1 86 ? 6.544 -3.448 22.417 1.00 83.94 86 GLY A CA 1
ATOM 655 C C . GLY A 1 86 ? 7.711 -2.650 21.827 1.00 83.94 86 GLY A C 1
ATOM 656 O O . GLY A 1 86 ? 8.152 -1.687 22.449 1.00 83.94 86 GLY A O 1
ATOM 657 N N . ASN A 1 87 ? 8.187 -3.010 20.630 1.00 81.56 87 ASN A N 1
ATOM 658 C CA . ASN A 1 87 ? 9.259 -2.291 19.955 1.00 81.56 87 ASN A CA 1
ATOM 659 C C . ASN A 1 87 ? 8.665 -1.216 19.052 1.00 81.56 87 ASN A C 1
ATOM 661 O O . ASN A 1 87 ? 8.001 -1.499 18.053 1.00 81.56 87 ASN A O 1
ATOM 665 N N . PHE A 1 88 ? 8.931 0.037 19.397 1.00 77.12 88 PHE A N 1
ATOM 666 C CA . PHE A 1 88 ? 8.587 1.156 18.541 1.00 77.12 88 PHE A CA 1
ATOM 667 C C . PHE A 1 88 ? 9.611 1.255 17.401 1.00 77.12 88 PHE A C 1
ATOM 669 O O . PHE A 1 88 ? 10.789 1.511 17.644 1.00 77.12 88 PHE A O 1
ATOM 676 N N . ASN A 1 89 ? 9.176 1.019 16.161 1.00 73.50 89 ASN A N 1
ATOM 677 C CA . ASN A 1 89 ? 10.030 1.140 14.981 1.00 73.50 89 ASN A CA 1
ATOM 678 C C . ASN A 1 89 ? 9.922 2.562 14.399 1.00 73.50 89 ASN A C 1
ATOM 680 O O . ASN A 1 89 ? 8.962 2.868 13.696 1.00 73.50 89 ASN A O 1
ATOM 684 N N . LEU A 1 90 ? 10.908 3.419 14.684 1.00 75.94 90 LEU A N 1
ATOM 685 C CA . LEU A 1 90 ? 11.040 4.763 14.091 1.00 75.94 90 LEU A CA 1
ATOM 686 C C . LEU A 1 90 ? 11.578 4.736 12.649 1.00 75.94 90 LEU A C 1
ATOM 688 O O . LEU A 1 90 ? 11.434 5.717 11.928 1.00 75.94 90 LEU A O 1
ATOM 692 N N . GLY A 1 91 ? 12.210 3.633 12.235 1.00 79.88 91 GLY A N 1
ATOM 693 C CA . GLY A 1 91 ? 12.885 3.492 10.942 1.00 79.88 91 GLY A CA 1
ATOM 694 C C . GLY A 1 91 ? 12.047 2.831 9.846 1.00 79.88 91 GLY A C 1
ATOM 695 O O . GLY A 1 91 ? 12.529 2.702 8.723 1.00 79.88 91 GLY A O 1
ATOM 696 N N . GLY A 1 92 ? 10.807 2.425 10.137 1.00 82.56 92 GLY A N 1
ATOM 697 C CA . GLY A 1 92 ? 9.964 1.667 9.204 1.00 82.56 92 GLY A CA 1
ATOM 698 C C . GLY A 1 92 ? 9.682 2.391 7.882 1.00 82.56 92 GLY A C 1
ATOM 699 O O . GLY A 1 92 ? 9.660 1.764 6.827 1.00 82.56 92 GLY A O 1
ATOM 700 N N . GLU A 1 93 ? 9.534 3.718 7.899 1.00 83.62 93 GLU A N 1
ATOM 701 C CA . GLU A 1 93 ? 9.425 4.494 6.655 1.00 83.62 93 GLU A CA 1
ATOM 702 C C . GLU A 1 93 ? 10.727 4.434 5.845 1.00 83.62 93 GLU A C 1
ATOM 704 O O . GLU A 1 93 ? 10.700 4.203 4.636 1.00 83.62 93 GLU A O 1
ATOM 709 N N . GLY A 1 94 ? 11.875 4.562 6.519 1.00 88.19 94 GLY A N 1
ATOM 710 C CA . GLY A 1 94 ? 13.196 4.455 5.903 1.00 88.19 94 GLY A CA 1
ATOM 711 C C . GLY A 1 94 ? 13.430 3.098 5.243 1.00 88.19 94 GLY A C 1
ATOM 712 O O . GLY A 1 94 ? 13.962 3.059 4.141 1.00 88.19 94 GLY A O 1
ATOM 713 N N . GLN A 1 95 ? 12.964 2.015 5.867 1.00 89.88 95 GLN A N 1
ATOM 714 C CA . GLN A 1 95 ? 12.982 0.650 5.330 1.00 89.88 95 GLN A CA 1
ATOM 715 C C . GLN A 1 95 ? 12.190 0.512 4.023 1.00 89.88 95 GLN A C 1
ATOM 717 O O . GLN A 1 95 ? 12.676 -0.056 3.044 1.00 89.88 95 GLN A O 1
ATOM 722 N N . VAL A 1 96 ? 10.979 1.073 3.965 1.00 88.44 96 VAL A N 1
ATOM 723 C CA . VAL A 1 96 ? 10.165 1.045 2.739 1.00 88.44 96 VAL A CA 1
ATOM 724 C C . VAL A 1 96 ? 10.852 1.825 1.613 1.00 88.44 96 VAL A C 1
ATOM 726 O O . VAL A 1 96 ? 10.954 1.324 0.491 1.00 88.44 96 VAL A O 1
ATOM 729 N N . TYR A 1 97 ? 11.370 3.024 1.901 1.00 90.38 97 TYR A N 1
ATOM 730 C CA . TYR A 1 97 ? 12.044 3.850 0.893 1.00 90.38 97 TYR A CA 1
ATOM 731 C C . TYR A 1 97 ? 13.400 3.280 0.455 1.00 90.38 97 TYR A C 1
ATOM 733 O O . TYR A 1 97 ? 13.712 3.308 -0.736 1.00 90.38 97 TYR A O 1
ATOM 741 N N . SER A 1 98 ? 14.199 2.736 1.376 1.00 93.50 98 SER A N 1
ATOM 742 C CA . SER A 1 98 ? 15.497 2.128 1.063 1.00 93.50 98 SER A CA 1
ATOM 743 C C . SER A 1 98 ? 15.330 0.852 0.237 1.00 93.50 98 SER A C 1
ATOM 745 O O . SER A 1 98 ? 16.039 0.669 -0.755 1.00 93.50 98 SER A O 1
ATOM 747 N N . GLY A 1 99 ? 14.341 0.017 0.570 1.00 94.12 99 GLY A N 1
ATOM 748 C CA . GLY A 1 99 ? 13.964 -1.153 -0.217 1.00 94.12 99 GLY A CA 1
ATOM 749 C C . GLY A 1 99 ? 13.520 -0.780 -1.632 1.00 94.12 99 GLY A C 1
ATOM 750 O O . GLY A 1 99 ? 13.992 -1.377 -2.601 1.00 94.12 99 GLY A O 1
ATOM 751 N N . ALA A 1 100 ? 12.681 0.253 -1.774 1.00 92.88 100 ALA A N 1
ATOM 752 C CA . ALA A 1 100 ? 12.255 0.760 -3.080 1.00 92.88 100 ALA A CA 1
ATOM 753 C C . ALA A 1 100 ? 13.429 1.309 -3.911 1.00 92.88 100 ALA A C 1
ATOM 755 O O . ALA A 1 100 ? 13.512 1.047 -5.115 1.00 92.88 100 ALA A O 1
ATOM 756 N N . LEU A 1 101 ? 14.359 2.030 -3.275 1.00 95.62 101 LEU A N 1
ATOM 757 C CA . LEU A 1 101 ? 15.560 2.553 -3.925 1.00 95.62 101 LEU A CA 1
ATOM 758 C C . LEU A 1 101 ? 16.440 1.416 -4.456 1.00 95.62 101 LEU A C 1
ATOM 760 O O . LEU A 1 101 ? 16.785 1.414 -5.637 1.00 95.62 101 LEU A O 1
ATOM 764 N N . VAL A 1 102 ? 16.762 0.428 -3.616 1.00 97.19 102 VAL A N 1
ATOM 765 C CA . VAL A 1 102 ? 17.595 -0.719 -4.010 1.00 97.19 102 VAL A CA 1
ATOM 766 C C . VAL A 1 102 ? 16.916 -1.547 -5.099 1.00 97.19 102 VAL A C 1
ATOM 768 O O . VAL A 1 102 ? 17.559 -1.862 -6.100 1.00 97.19 102 VAL A O 1
ATOM 771 N N . ALA A 1 103 ? 15.615 -1.832 -4.974 1.00 96.00 103 ALA A N 1
ATOM 772 C CA . ALA A 1 103 ? 14.859 -2.523 -6.018 1.00 96.00 103 ALA A CA 1
ATOM 773 C C . ALA A 1 103 ? 14.941 -1.783 -7.360 1.00 96.00 103 ALA A C 1
ATOM 775 O O . ALA A 1 103 ? 15.196 -2.397 -8.393 1.00 96.00 103 ALA A O 1
ATOM 776 N N . THR A 1 104 ? 14.779 -0.458 -7.350 1.00 95.69 104 THR A N 1
ATOM 777 C CA . THR A 1 104 ? 14.835 0.366 -8.567 1.00 95.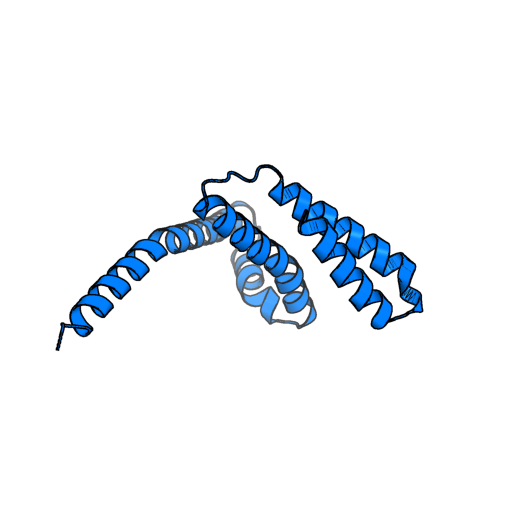69 104 THR A CA 1
ATOM 778 C C . THR A 1 104 ? 16.228 0.344 -9.195 1.00 95.69 104 THR A C 1
ATOM 780 O O . THR A 1 104 ? 16.354 0.117 -10.398 1.00 95.69 104 THR A O 1
ATOM 783 N N . LEU A 1 105 ? 17.283 0.521 -8.392 1.00 97.75 105 LEU A N 1
ATOM 784 C CA . LEU A 1 105 ? 18.668 0.474 -8.870 1.00 97.75 105 LEU A CA 1
ATOM 785 C C . LEU A 1 105 ? 19.003 -0.888 -9.490 1.00 97.75 105 LEU A C 1
ATOM 787 O O . LEU A 1 105 ? 19.544 -0.943 -10.595 1.00 97.75 105 LEU A O 1
ATOM 791 N N . CYS A 1 106 ? 18.632 -1.985 -8.824 1.00 97.25 106 CYS A N 1
ATOM 792 C CA . CYS A 1 106 ? 18.835 -3.335 -9.343 1.00 97.25 106 CYS A CA 1
ATOM 793 C C . CYS A 1 106 ? 18.015 -3.598 -10.611 1.00 97.25 106 CYS A C 1
ATOM 795 O O . CYS A 1 106 ? 18.543 -4.182 -11.553 1.00 97.25 106 CYS A O 1
ATOM 797 N N . ALA A 1 107 ? 16.758 -3.150 -10.673 1.00 96.88 107 ALA A N 1
ATOM 798 C CA . ALA A 1 107 ? 15.903 -3.344 -11.843 1.00 96.88 107 ALA A CA 1
ATOM 799 C C . ALA A 1 107 ? 16.457 -2.630 -13.084 1.00 96.88 107 ALA A C 1
ATOM 801 O O . ALA A 1 107 ? 16.418 -3.189 -14.178 1.00 96.88 107 ALA A O 1
ATOM 802 N N . ILE A 1 108 ? 17.012 -1.425 -12.914 1.00 97.25 108 ILE A N 1
ATOM 803 C CA . ILE A 1 108 ? 17.650 -0.671 -14.001 1.00 97.25 108 ILE A CA 1
ATOM 804 C C . ILE A 1 108 ? 18.966 -1.337 -14.415 1.00 97.25 108 ILE A C 1
ATOM 806 O O . ILE A 1 108 ? 19.180 -1.587 -15.600 1.00 97.25 108 ILE A O 1
ATOM 810 N N . ALA A 1 109 ? 19.837 -1.664 -13.455 1.00 97.75 109 ALA A N 1
ATOM 811 C CA . ALA A 1 109 ? 21.14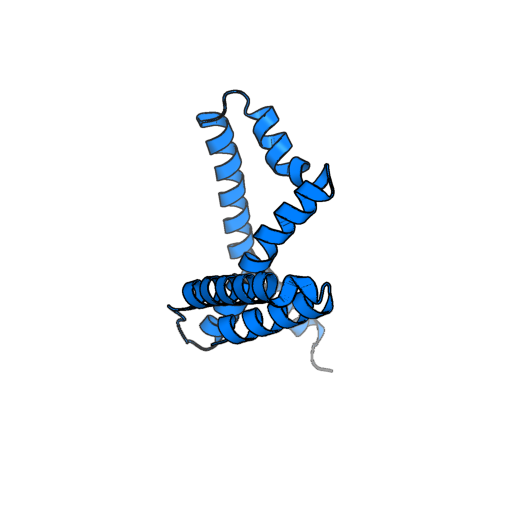6 -2.255 -13.739 1.00 97.75 109 ALA A CA 1
ATOM 812 C C . ALA A 1 109 ? 21.047 -3.650 -14.382 1.00 97.75 109 ALA A C 1
ATOM 814 O O . ALA A 1 109 ? 21.875 -4.014 -15.214 1.00 97.75 109 ALA A O 1
ATOM 815 N N . LEU A 1 110 ? 20.024 -4.424 -14.011 1.00 97.31 110 LEU A N 1
ATOM 816 C CA . LEU A 1 110 ? 19.797 -5.789 -14.486 1.00 97.31 110 LEU A CA 1
ATOM 817 C C . LEU A 1 110 ? 18.714 -5.875 -15.570 1.00 97.31 110 LEU A C 1
ATOM 819 O O . LEU A 1 110 ? 18.310 -6.981 -15.929 1.00 97.31 110 LEU A O 1
ATOM 823 N N . ALA A 1 111 ? 18.271 -4.744 -16.130 1.00 96.25 111 ALA A N 1
ATOM 824 C CA . ALA A 1 111 ? 17.267 -4.707 -17.195 1.00 96.25 111 ALA A CA 1
ATOM 825 C C . ALA A 1 111 ? 17.573 -5.647 -18.387 1.00 96.25 111 ALA A C 1
ATOM 827 O O . ALA A 1 111 ? 16.639 -6.301 -18.861 1.00 96.25 111 ALA A O 1
ATOM 828 N N . PRO A 1 112 ? 18.837 -5.817 -18.843 1.00 97.50 112 PRO A N 1
ATOM 829 C CA . PRO A 1 112 ? 19.161 -6.756 -19.924 1.00 97.50 112 PRO A CA 1
ATOM 830 C C . PRO A 1 112 ? 18.830 -8.225 -19.617 1.00 97.50 112 PRO A C 1
ATOM 832 O O . PRO A 1 112 ? 18.666 -9.018 -20.539 1.00 97.50 112 PRO A O 1
ATOM 835 N N . LEU A 1 113 ? 18.712 -8.600 -18.337 1.00 96.19 113 LEU A N 1
ATOM 836 C CA . LEU A 1 113 ? 18.357 -9.957 -17.903 1.00 96.19 113 LEU A CA 1
ATOM 837 C C . LEU A 1 113 ? 16.839 -10.215 -17.915 1.00 96.19 113 LEU A C 1
ATOM 839 O O . LEU A 1 113 ? 16.394 -11.308 -17.552 1.00 96.19 113 LEU A O 1
ATOM 843 N N . GLY A 1 114 ? 16.024 -9.223 -18.290 1.00 95.25 114 GLY A N 1
ATOM 844 C CA . GLY A 1 114 ? 14.570 -9.341 -18.356 1.00 95.25 114 GLY A CA 1
ATOM 845 C C . GLY A 1 114 ? 13.956 -9.781 -17.023 1.00 95.25 114 GLY A C 1
ATOM 846 O O . GLY A 1 114 ? 14.231 -9.202 -15.971 1.00 95.25 114 GLY A O 1
ATOM 847 N N . ILE A 1 115 ? 13.129 -10.831 -17.056 1.00 95.94 115 ILE A N 1
ATOM 848 C CA . ILE A 1 115 ? 12.412 -11.343 -15.874 1.00 95.94 115 ILE A CA 1
ATOM 849 C C . ILE A 1 115 ? 13.382 -11.761 -14.761 1.00 95.94 115 ILE A C 1
ATOM 851 O O . ILE A 1 115 ? 13.111 -11.499 -13.592 1.00 95.94 115 ILE A O 1
ATOM 855 N N . ALA A 1 116 ? 14.528 -12.359 -15.101 1.00 96.19 116 ALA A N 1
ATOM 856 C CA . ALA A 1 116 ? 15.515 -12.757 -14.100 1.00 96.19 116 ALA A CA 1
ATOM 857 C C . ALA A 1 116 ? 16.074 -11.537 -13.347 1.00 96.19 116 ALA A C 1
ATOM 859 O O . ALA A 1 116 ? 16.180 -11.566 -12.123 1.00 96.19 116 ALA A O 1
ATOM 860 N N . GLY A 1 117 ? 16.342 -10.438 -14.061 1.00 96.94 117 GLY A N 1
ATOM 861 C CA . GLY A 1 117 ? 16.758 -9.170 -13.458 1.00 96.94 117 GLY A CA 1
ATOM 862 C C . GLY A 1 117 ? 15.693 -8.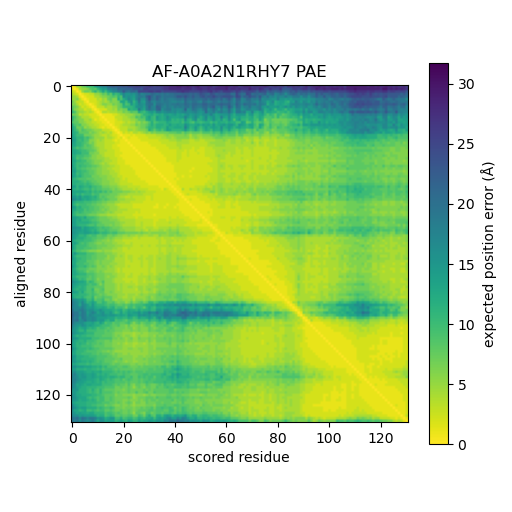580 -12.532 1.00 96.94 117 GLY A C 1
ATOM 863 O O . GLY A 1 117 ? 16.012 -8.154 -11.424 1.00 96.94 117 GLY A O 1
ATOM 864 N N . ALA A 1 118 ? 14.420 -8.633 -12.936 1.00 95.50 118 ALA A N 1
ATOM 865 C CA . ALA A 1 118 ? 13.300 -8.179 -12.109 1.00 95.50 118 ALA A CA 1
ATOM 866 C C . ALA A 1 118 ? 13.144 -9.007 -10.821 1.00 95.50 118 ALA A C 1
ATOM 868 O O . ALA A 1 118 ? 12.934 -8.446 -9.747 1.00 95.50 118 ALA A O 1
ATOM 869 N N . VAL A 1 119 ? 13.293 -10.333 -10.904 1.00 97.00 119 VAL A N 1
ATOM 870 C CA . VAL A 1 119 ? 13.247 -11.221 -9.732 1.00 97.00 119 VAL A CA 1
ATOM 871 C C . VAL A 1 119 ? 14.390 -10.905 -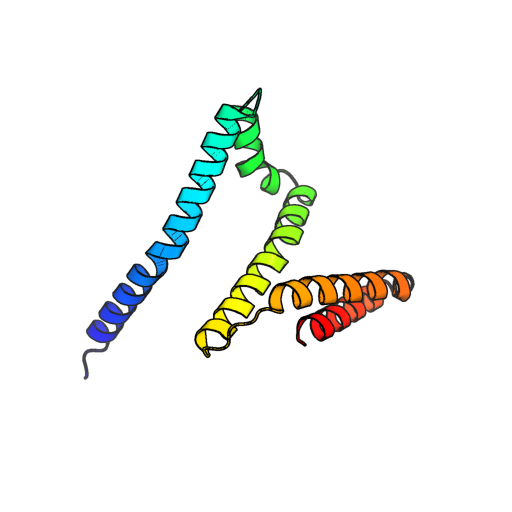8.765 1.00 97.00 119 VAL A C 1
ATOM 873 O O . VAL A 1 119 ? 14.153 -10.771 -7.566 1.00 97.00 119 VAL A O 1
ATOM 876 N N . ILE A 1 120 ? 15.612 -10.715 -9.268 1.00 97.00 120 ILE A N 1
ATOM 877 C CA . ILE A 1 120 ? 16.764 -10.338 -8.433 1.00 97.00 120 ILE A CA 1
ATOM 878 C C . ILE A 1 120 ? 16.524 -8.982 -7.758 1.00 97.00 120 ILE A C 1
ATOM 880 O O . ILE A 1 120 ? 16.764 -8.841 -6.560 1.00 97.00 120 ILE A O 1
ATOM 884 N N . ALA A 1 121 ? 16.002 -8.003 -8.498 1.00 97.00 121 ALA A N 1
ATOM 885 C CA . ALA A 1 121 ? 15.683 -6.683 -7.967 1.00 97.00 121 ALA A CA 1
ATOM 886 C C . ALA A 1 121 ? 14.642 -6.730 -6.837 1.00 97.00 121 ALA A C 1
ATOM 888 O O . ALA A 1 121 ? 14.803 -6.040 -5.829 1.00 97.00 121 ALA A O 1
ATOM 889 N N . LEU A 1 122 ? 13.617 -7.581 -6.964 1.00 94.94 122 LEU A N 1
ATOM 890 C CA . LEU A 1 122 ? 12.622 -7.804 -5.911 1.00 94.94 122 LEU A CA 1
ATOM 891 C C . LEU A 1 122 ? 13.266 -8.339 -4.628 1.00 94.94 122 LEU A C 1
ATOM 893 O O . LEU A 1 122 ? 13.004 -7.809 -3.549 1.00 94.94 122 LEU A O 1
ATOM 897 N N . PHE A 1 123 ? 14.134 -9.348 -4.734 1.00 96.81 123 PHE A N 1
ATOM 898 C CA . PHE A 1 123 ? 14.821 -9.906 -3.566 1.00 96.81 123 PHE A CA 1
ATOM 899 C C . PHE A 1 123 ? 15.810 -8.921 -2.937 1.00 96.81 123 PHE A C 1
ATOM 901 O O . PHE A 1 123 ? 15.872 -8.830 -1.713 1.00 96.81 123 PHE A O 1
ATOM 908 N N . ALA A 1 124 ? 16.545 -8.154 -3.745 1.00 96.44 124 ALA A N 1
ATOM 909 C CA . ALA A 1 124 ? 17.469 -7.137 -3.248 1.00 96.44 124 ALA A CA 1
ATOM 910 C C . ALA A 1 124 ? 16.734 -6.024 -2.481 1.00 96.44 124 ALA A C 1
ATOM 912 O O . ALA A 1 124 ? 17.146 -5.648 -1.384 1.00 96.44 124 ALA A O 1
ATOM 913 N N . GLY A 1 125 ? 15.611 -5.540 -3.021 1.00 95.88 125 GLY A N 1
ATOM 914 C CA . GLY A 1 125 ? 14.766 -4.560 -2.343 1.00 95.88 125 GLY A CA 1
ATOM 915 C C . GLY A 1 125 ? 14.141 -5.098 -1.059 1.00 95.88 125 GLY A C 1
ATOM 916 O O . GLY A 1 125 ? 14.157 -4.412 -0.03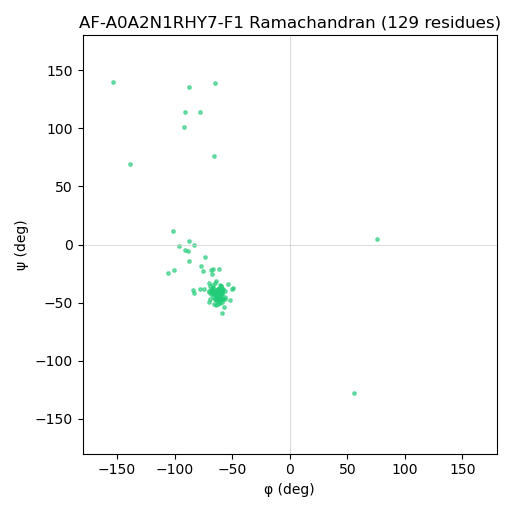9 1.00 95.88 125 GLY A O 1
ATOM 917 N N . ALA A 1 126 ? 13.642 -6.338 -1.080 1.00 93.19 126 ALA A N 1
ATOM 918 C CA . ALA A 1 126 ? 13.089 -6.990 0.106 1.00 93.19 126 ALA A CA 1
ATOM 919 C C . ALA A 1 126 ? 14.142 -7.175 1.208 1.00 93.19 126 ALA A C 1
ATOM 921 O O . ALA A 1 126 ? 13.842 -6.951 2.378 1.00 93.19 126 ALA A O 1
ATOM 922 N N . ALA A 1 127 ? 15.375 -7.540 0.840 1.00 94.56 127 ALA A N 1
ATOM 923 C CA . ALA A 1 127 ? 16.479 -7.660 1.783 1.00 94.56 127 ALA A CA 1
ATOM 924 C C . ALA A 1 127 ? 16.806 -6.310 2.430 1.00 94.56 127 ALA A C 1
ATOM 926 O O . ALA A 1 127 ? 16.876 -6.247 3.650 1.00 94.56 127 ALA A O 1
ATOM 927 N N . MET A 1 128 ? 16.935 -5.236 1.641 1.00 94.31 128 MET A N 1
ATOM 928 C CA . MET A 1 128 ? 17.230 -3.898 2.168 1.00 94.31 128 MET A CA 1
ATOM 929 C C . MET A 1 128 ? 16.097 -3.345 3.041 1.00 94.31 128 MET A C 1
ATOM 931 O O . MET A 1 128 ? 16.359 -2.760 4.087 1.00 94.31 128 MET A O 1
ATOM 935 N N . GLY A 1 129 ? 14.839 -3.539 2.637 1.00 88.88 129 GLY A N 1
ATOM 936 C CA . GLY A 1 129 ? 13.686 -3.071 3.408 1.00 88.88 129 GLY A CA 1
ATOM 937 C C . GLY A 1 129 ? 13.401 -3.884 4.674 1.00 88.88 129 GLY A C 1
ATOM 938 O O . GLY A 1 129 ? 12.575 -3.474 5.481 1.00 88.88 129 GLY A O 1
ATOM 939 N N . GLY A 1 130 ? 14.055 -5.033 4.856 1.00 84.31 130 GLY A N 1
ATOM 940 C CA . GLY A 1 130 ? 13.934 -5.860 6.056 1.00 84.31 130 GLY A CA 1
ATOM 941 C C . GLY A 1 130 ? 14.952 -5.553 7.162 1.00 84.31 130 GLY A C 1
ATOM 942 O O . GLY A 1 130 ? 14.859 -6.177 8.219 1.00 84.31 130 GLY A O 1
ATOM 943 N N . VAL A 1 131 ? 15.917 -4.653 6.922 1.00 79.25 131 VAL A N 1
ATOM 944 C CA . VAL A 1 131 ? 17.001 -4.287 7.863 1.00 79.25 131 VAL A CA 1
ATOM 945 C C . VAL A 1 131 ? 16.628 -3.052 8.662 1.00 79.25 131 VAL A C 1
ATOM 947 O O . VAL A 1 131 ? 16.719 -3.091 9.904 1.00 79.25 131 VAL A O 1
#

pLDDT: mean 90.28, std 7.95, range [59.22, 97.81]